Protein AF-A0A6I9HT24-F1 (afdb_monomer_lite)

Sequence (181 aa):
MLPGRELRLPEPGAASWRVLSITRHSMDLSYALQRVMEQRYPGQPLGLLAELQFAFICFLIGNVYDAFEHWKRLLNILCRSEEAMGKYQDLYINLISVLYHQLNEIPADFFVDIVSQDNFLTSTLQVLFSCTCSSAVDEALRNKAEKFKAHLTKKFRWDFEAEPDDCAPVVVELPEGVQVD

InterPro domains:
  IPR007946 A1 cistron-splicing factor, AAR2 [PTHR12689] (22-178)
  IPR033648 AAR2, C-terminal domain [PF05282] (21-161)
  IPR033648 AAR2, C-terminal domain [cd13778] (22-156)
  IPR038514 AAR2, C-terminal domain superfamily [G3DSA:1.25.40.550] (7-174)

Organism: Geospiza fortis (NCBI:txid48883)

Secondary structure (DSSP, 8-state):
-----------S-SSHHHHHHHHHHHH--HHHHHHHHHHHSTT-TTHHHHHHHHHHHHHHTT--HHHHHHHHHHHHHHHT-HHHHHH-HHHHHHHHHHHHHHHHHS-HHHHHHHHSSS-HHHHHHHHHHHHHTSTTS-HHHHHHHHHHHHHHHHHH---SSSPPGGG--------S-----

Foldseek 3Di:
DDDDDPDPDDDPPPPVVVVVVVVLCVQALQVVLVVCCVPPPNVHSCVLVVLLLVLLCCCQVVVDVVSVVVNLVSLQNVLSHLVVCLVCVVNLLVVLVSVLVSVVPHDPVRVCVCCVPPHSVLVSLLSNLVSCVDPSHDPVSNVSSVVSVVVCCVPVVRDSPDDDPPPDPPDDDDPPDDDDD

pLDDT: mean 77.41, std 18.45, range [31.78, 96.38]

Radius of gyration: 22.59 Å; chains: 1; bounding box: 76×68×40 Å

Structure (mmCIF, N/CA/C/O backbone):
data_AF-A0A6I9HT24-F1
#
_entry.id   AF-A0A6I9HT24-F1
#
loop_
_atom_site.group_PDB
_atom_site.id
_atom_site.type_symbol
_atom_site.label_atom_id
_atom_site.label_alt_id
_atom_site.label_comp_id
_atom_site.label_asym_id
_atom_site.label_entity_id
_atom_site.label_seq_id
_atom_site.pdbx_PDB_ins_code
_atom_site.Cartn_x
_atom_site.Cartn_y
_atom_site.Cartn_z
_atom_site.occupancy
_atom_site.B_iso_or_equiv
_atom_site.auth_seq_id
_atom_site.auth_comp_id
_atom_site.auth_asym_id
_atom_site.auth_atom_id
_atom_site.pdbx_PDB_model_num
ATOM 1 N N . MET A 1 1 ? -60.634 23.286 -18.123 1.00 48.44 1 MET A N 1
ATOM 2 C CA . MET A 1 1 ? -59.952 24.595 -18.121 1.00 48.44 1 MET A CA 1
ATOM 3 C C . MET A 1 1 ? -59.970 25.113 -16.688 1.00 48.44 1 MET A C 1
ATOM 5 O O . MET A 1 1 ? -61.012 25.548 -16.227 1.00 48.44 1 MET A O 1
ATOM 9 N N . LEU A 1 2 ? -58.864 24.935 -15.962 1.00 40.06 2 LEU A N 1
ATOM 10 C CA . LEU A 1 2 ? -58.563 25.569 -14.672 1.00 40.06 2 LEU A CA 1
ATOM 11 C C . LEU A 1 2 ? -57.048 25.864 -14.645 1.00 40.06 2 LEU A C 1
ATOM 13 O O . LEU A 1 2 ? -56.297 25.123 -15.285 1.00 40.06 2 LEU A O 1
ATOM 17 N N . PRO A 1 3 ? -56.623 26.960 -13.995 1.00 43.38 3 PRO A N 1
ATOM 18 C CA . PRO A 1 3 ? -55.357 27.635 -14.254 1.00 43.38 3 PRO A CA 1
ATOM 19 C C . PRO A 1 3 ? -54.183 27.049 -13.461 1.00 43.38 3 PRO A C 1
ATOM 21 O O . PRO A 1 3 ? -54.361 26.280 -12.515 1.00 43.38 3 PRO A O 1
ATOM 24 N N . GLY A 1 4 ? -52.978 27.413 -13.906 1.00 50.25 4 GLY A N 1
ATOM 25 C CA . GLY A 1 4 ? -51.690 26.892 -13.464 1.00 50.25 4 GLY A CA 1
ATOM 26 C C . GLY A 1 4 ? -51.480 26.899 -11.952 1.00 50.25 4 GLY A C 1
ATOM 27 O O . GLY A 1 4 ? -51.694 27.895 -11.266 1.00 50.25 4 GLY A O 1
ATOM 28 N N . ARG A 1 5 ? -51.001 25.761 -11.446 1.00 47.53 5 ARG A N 1
ATOM 29 C CA . ARG A 1 5 ? -50.306 25.675 -10.166 1.00 47.53 5 ARG A CA 1
ATOM 30 C C . ARG A 1 5 ? -48.814 25.768 -10.457 1.00 47.53 5 ARG A C 1
ATOM 32 O O . ARG A 1 5 ? -48.186 24.767 -10.785 1.00 47.53 5 ARG A O 1
ATOM 39 N N . GLU A 1 6 ? -48.275 26.978 -10.374 1.00 46.00 6 GLU A N 1
ATOM 40 C CA . GLU A 1 6 ? -46.835 27.202 -10.266 1.00 46.00 6 GLU A CA 1
ATOM 41 C C . GLU A 1 6 ? -46.299 26.412 -9.065 1.00 46.00 6 GLU A C 1
ATOM 43 O O . GLU A 1 6 ? -46.692 26.636 -7.916 1.00 46.00 6 GLU A O 1
ATOM 48 N N . LEU A 1 7 ? -45.419 25.446 -9.340 1.00 45.41 7 LEU A N 1
ATOM 49 C CA . LEU A 1 7 ? -44.574 24.839 -8.322 1.00 45.41 7 LEU A CA 1
ATOM 50 C C . LEU A 1 7 ? -43.640 25.941 -7.804 1.00 45.41 7 LEU A C 1
ATOM 52 O O . LEU A 1 7 ? -42.697 26.329 -8.492 1.00 45.41 7 LEU A O 1
ATOM 56 N N . ARG A 1 8 ? -43.882 26.441 -6.588 1.00 46.25 8 ARG A N 1
ATOM 57 C CA . ARG A 1 8 ? -42.852 27.178 -5.847 1.00 46.25 8 ARG A CA 1
ATOM 58 C C . ARG A 1 8 ? -41.691 26.226 -5.585 1.00 46.25 8 ARG A C 1
ATOM 60 O O . ARG A 1 8 ? -41.811 25.311 -4.772 1.00 46.25 8 ARG A O 1
ATOM 67 N N . LEU A 1 9 ? -40.588 26.437 -6.292 1.00 49.34 9 LEU A N 1
ATOM 68 C CA . LEU A 1 9 ? -39.304 25.834 -5.960 1.00 49.34 9 LEU A CA 1
ATOM 69 C C . LEU A 1 9 ? -38.799 26.456 -4.645 1.00 49.34 9 LEU A C 1
ATOM 71 O O . LEU A 1 9 ? -38.926 27.670 -4.475 1.00 49.34 9 LEU A O 1
ATOM 75 N N . PRO A 1 10 ? -38.260 25.663 -3.703 1.00 43.00 10 PRO A N 1
ATOM 76 C CA . PRO A 1 10 ? -37.622 26.210 -2.515 1.00 43.00 10 PRO A CA 1
ATOM 77 C C . PRO A 1 10 ? -36.296 26.899 -2.880 1.00 43.00 10 PRO A C 1
ATOM 79 O O . PRO A 1 10 ? -35.563 26.437 -3.754 1.00 43.00 10 PRO A O 1
ATOM 82 N N . GLU A 1 11 ? -36.046 28.015 -2.194 1.00 48.69 11 GLU A N 1
ATOM 83 C CA . GLU A 1 11 ? -34.921 28.955 -2.319 1.00 48.69 11 GLU A CA 1
ATOM 84 C C . GLU A 1 11 ? -33.523 28.302 -2.429 1.00 48.69 11 GLU A C 1
ATOM 86 O O . GLU A 1 11 ? -33.311 27.187 -1.935 1.00 48.69 11 GLU A O 1
ATOM 91 N N . PRO A 1 12 ? -32.540 29.001 -3.038 1.00 44.72 12 PRO A N 1
ATOM 92 C CA . PRO A 1 12 ? -31.220 28.480 -3.386 1.00 44.72 12 PRO A CA 1
ATOM 93 C C . PRO A 1 12 ? -30.328 28.347 -2.146 1.00 44.72 12 PRO A C 1
ATOM 95 O O . PRO A 1 12 ? -29.384 29.095 -1.919 1.00 44.72 12 PRO A O 1
ATOM 98 N N . GLY A 1 13 ? -30.622 27.334 -1.346 1.00 46.00 13 GLY A N 1
ATOM 99 C CA . GLY A 1 13 ? -29.843 26.909 -0.197 1.00 46.00 13 GLY A CA 1
ATOM 100 C C . GLY A 1 13 ? -29.709 25.394 -0.197 1.00 46.00 13 GLY A C 1
ATOM 101 O O . GLY A 1 13 ? -29.939 24.781 0.832 1.00 46.00 13 GLY A O 1
ATOM 102 N N . ALA A 1 14 ? -29.405 24.773 -1.346 1.00 46.78 14 ALA A N 1
ATOM 103 C CA . ALA A 1 14 ? -29.216 23.313 -1.455 1.00 46.78 14 ALA A CA 1
ATOM 104 C C . ALA A 1 14 ? -28.074 22.847 -2.410 1.00 46.78 14 ALA A C 1
ATOM 106 O O . ALA A 1 14 ? -27.912 21.647 -2.642 1.00 46.78 14 ALA A O 1
ATOM 107 N N . ALA A 1 15 ? -27.233 23.761 -2.929 1.00 46.25 15 ALA A N 1
ATOM 108 C CA . ALA A 1 15 ? -26.001 23.460 -3.691 1.00 46.25 15 ALA A CA 1
ATOM 109 C C . ALA A 1 15 ? -24.699 23.137 -2.878 1.00 46.25 15 ALA A C 1
ATOM 111 O O . ALA A 1 15 ? -24.096 22.097 -3.108 1.00 46.25 15 ALA A O 1
ATOM 112 N N . SER A 1 16 ? -24.279 23.943 -1.893 1.00 43.03 16 SER A N 1
ATOM 113 C CA . SER A 1 16 ? -23.146 23.757 -0.947 1.00 43.03 16 SER A CA 1
ATOM 114 C C . SER A 1 16 ? -22.921 22.338 -0.341 1.00 43.03 16 SER A C 1
ATOM 116 O O . SER A 1 16 ? -21.852 21.766 -0.525 1.00 43.03 16 SER A O 1
ATOM 118 N N . TRP A 1 17 ? -23.909 21.706 0.308 1.00 40.19 17 TRP A N 1
ATOM 119 C CA . TRP A 1 17 ? -23.938 20.314 0.812 1.00 40.19 17 TRP A CA 1
ATOM 120 C C . TRP A 1 17 ? -23.534 19.277 -0.235 1.00 40.19 17 TRP A C 1
ATOM 122 O O . TRP A 1 17 ? -22.884 18.281 0.087 1.00 40.19 17 TRP A O 1
ATOM 132 N N . ARG A 1 18 ? -23.980 19.470 -1.484 1.00 40.38 18 ARG A N 1
ATOM 133 C CA . ARG A 1 18 ? -23.762 18.503 -2.560 1.00 40.38 18 ARG A CA 1
ATOM 134 C C . ARG A 1 18 ? -22.299 18.530 -2.988 1.00 40.38 18 ARG A C 1
ATOM 136 O O . ARG A 1 18 ? -21.718 17.478 -3.201 1.00 40.38 18 ARG A O 1
ATOM 143 N N . VAL A 1 19 ? -21.682 19.712 -3.001 1.00 42.12 19 VAL A N 1
ATOM 144 C CA . VAL A 1 19 ? -20.254 19.858 -3.306 1.00 42.12 19 VAL A CA 1
ATOM 145 C C . VAL A 1 19 ? -19.397 19.324 -2.160 1.00 42.12 19 VAL A C 1
ATOM 147 O O . VAL A 1 19 ? -18.518 18.518 -2.414 1.00 42.12 19 VAL A O 1
ATOM 150 N N . LEU A 1 20 ? -19.704 19.643 -0.897 1.00 44.09 20 LEU A N 1
ATOM 151 C CA . LEU A 1 20 ? -18.958 19.117 0.258 1.00 44.09 20 LEU A CA 1
ATOM 152 C C . LEU A 1 20 ? -19.023 17.589 0.367 1.00 44.09 20 LEU A C 1
ATOM 154 O O . LEU A 1 20 ? -18.023 16.961 0.695 1.00 44.09 20 LEU A O 1
ATOM 158 N N . SER A 1 21 ? -20.167 16.976 0.055 1.00 31.78 21 SER A N 1
ATOM 159 C CA . SER A 1 21 ? -20.284 15.513 0.010 1.00 31.78 21 SER A CA 1
ATOM 160 C C . SER A 1 21 ? -19.577 14.908 -1.205 1.00 31.78 21 SER A C 1
ATOM 162 O O . SER A 1 21 ? -18.946 13.869 -1.050 1.00 31.78 21 SER A O 1
ATOM 164 N N . ILE A 1 22 ? -19.584 15.554 -2.373 1.00 45.25 22 ILE A N 1
ATOM 165 C CA . ILE A 1 22 ? -18.787 15.108 -3.527 1.00 45.25 22 ILE A CA 1
ATOM 166 C C . ILE A 1 22 ? -17.284 15.225 -3.221 1.00 45.25 22 ILE A C 1
ATOM 168 O O . ILE A 1 22 ? -16.552 14.280 -3.484 1.00 45.25 22 ILE A O 1
ATOM 172 N N . THR A 1 23 ? -16.827 16.298 -2.570 1.00 47.31 23 THR A N 1
ATOM 173 C CA . THR A 1 23 ? -15.420 16.469 -2.171 1.00 47.31 23 THR A CA 1
ATOM 174 C C . THR A 1 23 ? -15.018 15.478 -1.075 1.00 47.31 23 THR A C 1
ATOM 176 O O . THR A 1 23 ? -13.956 14.874 -1.175 1.00 47.31 23 THR A O 1
ATOM 179 N N . ARG A 1 24 ? -15.871 15.219 -0.069 1.00 39.38 24 ARG A N 1
ATOM 180 C CA . ARG A 1 24 ? -15.562 14.257 1.009 1.00 39.38 24 ARG A CA 1
ATOM 181 C C . ARG A 1 24 ? -15.515 12.809 0.511 1.00 39.38 24 ARG A C 1
ATOM 183 O O . ARG A 1 24 ? -14.570 12.104 0.835 1.00 39.38 24 ARG A O 1
ATOM 190 N N . HIS A 1 25 ? -16.470 12.390 -0.326 1.00 37.16 25 HIS A N 1
ATOM 191 C CA . HIS A 1 25 ? -16.481 11.044 -0.927 1.00 37.16 25 HIS A CA 1
ATOM 192 C C . HIS A 1 25 ? -15.492 10.893 -2.098 1.00 37.16 25 HIS A C 1
ATOM 194 O O . HIS A 1 25 ? -15.221 9.777 -2.530 1.00 37.16 25 HIS A O 1
ATOM 200 N N . SER A 1 26 ? -14.951 11.998 -2.625 1.00 46.50 26 SER A N 1
ATOM 201 C CA . SER A 1 26 ? -13.842 11.972 -3.587 1.00 46.50 26 SER A CA 1
ATOM 202 C C . SER A 1 26 ? -12.470 11.888 -2.903 1.00 46.50 26 SER A C 1
ATOM 204 O O . SER A 1 26 ? -11.478 11.612 -3.581 1.00 46.50 26 SER A O 1
ATOM 206 N N . MET A 1 27 ? -12.395 12.121 -1.587 1.00 59.31 27 MET A N 1
ATOM 207 C CA . MET A 1 27 ? -11.168 12.007 -0.789 1.00 59.31 27 MET A CA 1
ATOM 208 C C . MET A 1 27 ? -11.136 10.726 0.053 1.00 59.31 27 MET A C 1
ATOM 210 O O . MET A 1 27 ? -10.074 10.112 0.126 1.00 59.31 27 MET A O 1
ATOM 214 N N . ASP A 1 28 ? -12.282 10.300 0.602 1.00 73.38 28 ASP A N 1
ATOM 215 C CA . ASP A 1 28 ? -12.429 9.077 1.397 1.00 73.38 28 ASP A CA 1
ATOM 216 C C . ASP A 1 28 ? -13.281 8.014 0.675 1.00 73.38 28 ASP A C 1
ATOM 218 O O . ASP A 1 28 ? -14.461 8.214 0.368 1.00 73.38 28 ASP A O 1
ATOM 222 N N . LEU A 1 29 ? -12.671 6.856 0.420 1.00 82.69 29 LEU A N 1
ATOM 223 C CA . LEU A 1 29 ? -13.257 5.699 -0.255 1.00 82.69 29 LEU A CA 1
ATOM 224 C C . LEU A 1 29 ? -13.822 4.655 0.720 1.00 82.69 29 LEU A C 1
ATOM 226 O O . LEU A 1 29 ? -14.261 3.593 0.272 1.00 82.69 29 LEU A O 1
ATOM 230 N N . SER A 1 30 ? -13.904 4.959 2.020 1.00 83.12 30 SER A N 1
ATOM 231 C CA . SER A 1 30 ? -14.394 4.034 3.055 1.00 83.12 30 SER A CA 1
ATOM 232 C C . SER A 1 30 ? -15.776 3.453 2.748 1.00 83.12 30 SER A C 1
ATOM 234 O O . SER A 1 30 ? -16.002 2.258 2.944 1.00 83.12 30 SER A O 1
ATOM 236 N N . TYR A 1 31 ? -16.693 4.252 2.186 1.00 82.44 31 TYR A N 1
ATOM 237 C CA . TYR A 1 31 ? -18.007 3.762 1.748 1.00 82.44 31 TYR A CA 1
ATOM 238 C C . TYR A 1 31 ? -17.903 2.760 0.588 1.00 82.44 31 TYR A C 1
ATOM 240 O O . TYR A 1 31 ? -18.585 1.733 0.578 1.00 82.44 31 TYR A O 1
ATOM 248 N N . ALA A 1 32 ? -17.037 3.035 -0.391 1.00 84.25 32 ALA A N 1
ATOM 249 C CA . ALA A 1 32 ? -16.809 2.135 -1.516 1.00 84.25 32 ALA A CA 1
ATOM 250 C C . ALA A 1 32 ? -16.159 0.826 -1.048 1.00 84.25 32 ALA A C 1
ATOM 252 O O . ALA A 1 32 ? -16.623 -0.251 -1.424 1.00 84.25 32 ALA A O 1
ATOM 253 N N . LEU A 1 33 ? -15.155 0.914 -0.170 1.00 85.94 33 LEU A N 1
ATOM 254 C CA . LEU A 1 33 ? -14.514 -0.237 0.459 1.00 85.94 33 LEU A CA 1
ATOM 255 C C . LEU A 1 33 ? -15.538 -1.096 1.206 1.00 85.94 33 LEU A C 1
ATOM 257 O O . LEU A 1 33 ? -15.612 -2.301 0.975 1.00 85.94 33 LEU A O 1
ATOM 261 N N . GLN A 1 34 ? -16.380 -0.479 2.038 1.00 86.00 34 GLN A N 1
ATOM 262 C CA . GLN A 1 34 ? -17.408 -1.200 2.781 1.00 86.00 34 GLN A CA 1
ATOM 263 C C . GLN A 1 34 ? -18.382 -1.925 1.844 1.00 86.00 34 GLN A C 1
ATOM 265 O O . GLN A 1 34 ? -18.668 -3.101 2.063 1.00 86.00 34 GLN A O 1
ATOM 270 N N . ARG A 1 35 ? -18.832 -1.281 0.761 1.00 85.19 35 ARG A N 1
ATOM 271 C CA . ARG A 1 35 ? -19.692 -1.938 -0.234 1.00 85.19 35 ARG A CA 1
ATOM 272 C C . ARG A 1 35 ? -19.008 -3.115 -0.920 1.00 85.19 35 ARG A C 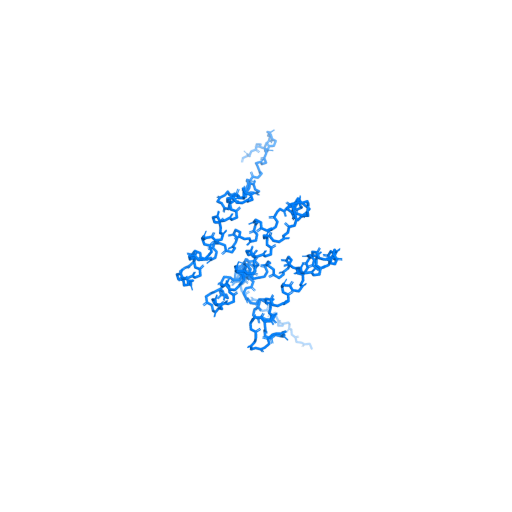1
ATOM 274 O O . ARG A 1 35 ? -19.653 -4.140 -1.125 1.00 85.19 35 ARG A O 1
ATOM 281 N N . VAL A 1 36 ? -17.729 -2.989 -1.273 1.00 85.38 36 VAL A N 1
ATOM 282 C CA . VAL A 1 36 ? -16.958 -4.097 -1.863 1.00 85.38 36 VAL A CA 1
ATOM 283 C C . VAL A 1 36 ? -16.875 -5.258 -0.877 1.00 85.38 36 VAL A C 1
ATOM 285 O O . VAL A 1 36 ? -17.162 -6.394 -1.249 1.00 85.38 36 VAL A O 1
ATOM 288 N N . MET A 1 37 ? -16.559 -4.977 0.387 1.00 86.44 37 MET A N 1
ATOM 289 C CA . MET A 1 37 ? -16.482 -5.995 1.434 1.00 86.44 37 MET A CA 1
ATOM 290 C C . MET A 1 37 ? -17.831 -6.685 1.656 1.00 86.44 37 MET A C 1
ATOM 292 O O . MET A 1 37 ? -17.888 -7.908 1.699 1.00 86.44 37 MET A O 1
ATOM 296 N N . GLU A 1 38 ? -18.930 -5.936 1.727 1.00 86.44 38 GLU A N 1
ATOM 297 C CA . GLU A 1 38 ? -20.272 -6.498 1.922 1.00 86.44 38 GLU A CA 1
ATOM 298 C C . GLU A 1 38 ? -20.738 -7.347 0.730 1.00 86.44 38 GLU A C 1
ATOM 300 O O . GLU A 1 38 ? -21.376 -8.381 0.921 1.00 86.44 38 GLU A O 1
ATOM 305 N N . GLN A 1 39 ? -20.413 -6.937 -0.498 1.00 86.88 39 GLN A N 1
ATOM 306 C CA . GLN A 1 39 ? -20.867 -7.621 -1.712 1.00 86.88 39 GLN A CA 1
ATOM 307 C C . GLN A 1 39 ? -20.006 -8.826 -2.097 1.00 86.88 39 GLN A C 1
ATOM 309 O O . GLN A 1 39 ? -20.527 -9.802 -2.634 1.00 86.88 39 GLN A O 1
ATOM 314 N N . ARG A 1 40 ? -18.688 -8.741 -1.894 1.00 84.69 40 ARG A N 1
ATOM 315 C CA . ARG A 1 40 ? -17.718 -9.734 -2.388 1.00 84.69 40 ARG A CA 1
ATOM 316 C C . ARG A 1 40 ? -17.109 -10.582 -1.277 1.00 84.69 40 ARG A C 1
ATOM 318 O O . ARG A 1 40 ? -16.743 -11.722 -1.539 1.00 84.69 40 ARG A O 1
ATOM 325 N N . TYR A 1 41 ? -17.036 -10.053 -0.056 1.00 85.75 41 TYR A N 1
ATOM 326 C CA . TYR A 1 41 ? -16.329 -10.665 1.072 1.00 85.75 41 TYR A CA 1
ATOM 327 C C . TYR A 1 41 ? -17.153 -10.660 2.372 1.00 85.75 41 TYR A C 1
ATOM 329 O O . TYR A 1 41 ? -16.657 -10.221 3.418 1.00 85.75 41 TYR A O 1
ATOM 337 N N . PRO A 1 42 ? -18.418 -11.124 2.350 1.00 82.12 42 PRO A N 1
ATOM 338 C CA . PRO A 1 42 ? -19.303 -11.021 3.504 1.00 82.12 42 PRO A CA 1
ATOM 339 C C . PRO A 1 42 ? -18.707 -11.745 4.720 1.00 82.12 42 PRO A C 1
ATOM 341 O O . PRO A 1 42 ? -18.453 -12.948 4.690 1.00 82.12 42 PRO A O 1
ATOM 344 N N . GLY A 1 43 ? -18.458 -10.990 5.794 1.00 79.88 43 GLY A N 1
ATOM 345 C CA . GLY A 1 43 ? -17.876 -11.504 7.039 1.00 79.88 43 GLY A CA 1
ATOM 346 C C . GLY A 1 43 ? -16.392 -11.890 6.964 1.00 79.88 43 GLY A C 1
ATOM 347 O O . GLY A 1 43 ? -15.865 -12.418 7.940 1.00 79.88 43 GLY A O 1
ATOM 348 N N . GLN A 1 44 ? -15.705 -11.635 5.844 1.00 87.50 44 GLN A N 1
ATOM 349 C CA . GLN A 1 44 ? -14.309 -12.036 5.625 1.00 87.50 44 GLN A CA 1
ATOM 350 C C . GLN A 1 44 ? -13.463 -10.863 5.106 1.00 87.50 44 GLN A C 1
ATOM 352 O O . GLN A 1 44 ? -13.036 -10.873 3.954 1.00 87.50 44 GLN A O 1
ATOM 357 N N . PRO A 1 45 ? -13.158 -9.852 5.942 1.00 82.69 45 PRO A N 1
ATOM 358 C CA . PRO A 1 45 ? -12.399 -8.669 5.520 1.00 82.69 45 PRO A CA 1
ATOM 359 C C . PRO A 1 45 ? -11.035 -9.012 4.893 1.00 82.69 45 PRO A C 1
ATOM 361 O O . PRO A 1 45 ? -10.595 -8.346 3.962 1.00 82.69 45 PRO A O 1
ATOM 364 N N . LEU A 1 46 ? -10.394 -10.096 5.347 1.00 89.38 46 LEU A N 1
ATOM 365 C CA . LEU A 1 46 ? -9.118 -10.582 4.810 1.00 89.38 46 LEU A CA 1
ATOM 366 C C . LEU A 1 46 ? -9.219 -11.144 3.380 1.00 89.38 46 LEU A C 1
ATOM 368 O O . LEU A 1 46 ? -8.197 -11.253 2.706 1.00 89.38 46 LEU A O 1
ATOM 372 N N . GLY A 1 47 ? -10.420 -11.461 2.884 1.00 90.69 47 GLY A N 1
ATOM 373 C CA . GLY A 1 47 ? -10.622 -11.899 1.498 1.00 90.69 47 GLY A CA 1
ATOM 374 C C . GLY A 1 47 ? -10.187 -10.842 0.479 1.00 90.69 47 GLY A C 1
ATOM 375 O O . GLY A 1 47 ? -9.652 -11.183 -0.574 1.00 90.69 47 GLY A O 1
ATOM 376 N N . LEU A 1 48 ? -10.297 -9.563 0.843 1.00 91.88 48 LEU A N 1
ATOM 377 C CA . LEU A 1 48 ? -9.791 -8.456 0.037 1.00 91.88 48 LEU A CA 1
ATOM 378 C C . LEU A 1 48 ? -8.253 -8.448 -0.043 1.00 91.88 48 LEU A C 1
ATOM 380 O O . LEU A 1 48 ? -7.690 -8.162 -1.097 1.00 91.88 48 LEU A O 1
ATOM 384 N N . LEU A 1 49 ? -7.557 -8.810 1.044 1.00 94.25 49 LEU A N 1
ATOM 385 C CA . LEU A 1 49 ? -6.096 -8.966 1.016 1.00 94.25 49 LEU A CA 1
ATOM 386 C C . LEU A 1 49 ? -5.669 -10.157 0.163 1.00 94.25 49 LEU A C 1
ATOM 388 O O . LEU A 1 49 ? -4.655 -10.071 -0.524 1.00 94.25 49 LEU A O 1
ATOM 392 N N . ALA A 1 50 ? -6.436 -11.248 0.185 1.00 94.81 50 ALA A N 1
ATOM 393 C CA . ALA A 1 50 ? -6.171 -12.389 -0.681 1.00 94.81 50 ALA A CA 1
ATOM 394 C C . ALA A 1 50 ? -6.301 -12.001 -2.164 1.00 94.81 50 ALA A C 1
ATOM 396 O O . ALA A 1 50 ? -5.440 -12.358 -2.965 1.00 94.81 50 ALA A O 1
ATOM 397 N N . GLU A 1 51 ? -7.319 -11.211 -2.524 1.00 95.50 51 GLU A N 1
ATOM 398 C CA . GLU A 1 51 ? -7.471 -10.680 -3.884 1.00 95.50 51 GLU A CA 1
ATOM 399 C C . GLU A 1 51 ? -6.305 -9.759 -4.273 1.00 95.50 51 GLU A C 1
ATOM 401 O O . GLU A 1 51 ? -5.736 -9.908 -5.355 1.00 95.50 51 GLU A O 1
ATOM 406 N N . LEU A 1 52 ? -5.890 -8.866 -3.369 1.00 96.31 52 LEU A N 1
ATOM 407 C CA . LEU A 1 52 ? -4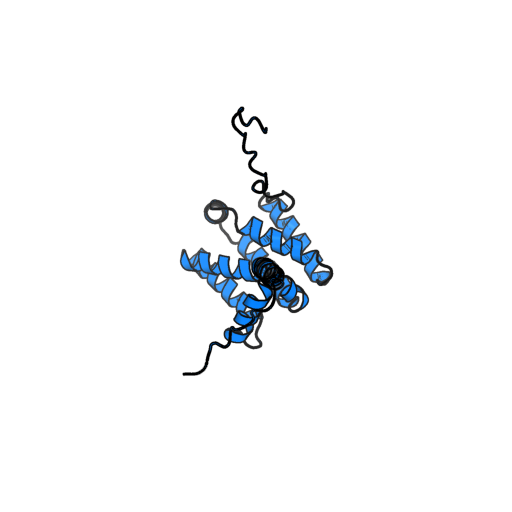.735 -7.989 -3.566 1.00 96.31 52 LEU A CA 1
ATOM 408 C C . LEU A 1 52 ? -3.447 -8.784 -3.825 1.00 96.31 52 LEU A C 1
ATOM 410 O O . LEU A 1 52 ? -2.684 -8.463 -4.738 1.00 96.31 52 LEU A O 1
ATOM 414 N N . GLN A 1 53 ? -3.193 -9.823 -3.027 1.00 96.38 53 GLN A N 1
ATOM 415 C CA . GLN A 1 53 ? -2.033 -10.696 -3.198 1.00 96.38 53 GLN A CA 1
ATOM 416 C C . GLN A 1 53 ? -2.095 -11.485 -4.502 1.00 96.38 53 GLN A C 1
ATOM 418 O O . GLN A 1 53 ? -1.086 -11.595 -5.196 1.00 96.38 53 GLN A O 1
ATOM 423 N N . PHE A 1 54 ? -3.269 -12.003 -4.855 1.00 96.00 54 PHE A N 1
ATOM 424 C CA . PHE A 1 54 ? -3.462 -12.736 -6.098 1.00 96.00 54 PHE A CA 1
ATOM 425 C C . PHE A 1 54 ? -3.203 -11.848 -7.320 1.00 96.00 54 PHE A C 1
ATOM 427 O O . PHE A 1 54 ? -2.441 -12.237 -8.204 1.00 96.00 54 PHE A O 1
ATOM 434 N N . ALA A 1 55 ? -3.745 -10.625 -7.328 1.00 95.94 55 ALA A N 1
ATOM 435 C CA . ALA A 1 55 ? -3.497 -9.641 -8.380 1.00 95.94 55 ALA A CA 1
ATOM 436 C C . ALA A 1 55 ? -1.997 -9.345 -8.538 1.00 95.94 55 ALA A C 1
ATOM 438 O O . ALA A 1 55 ? -1.480 -9.361 -9.654 1.00 95.94 55 ALA A O 1
ATOM 439 N N . PHE A 1 56 ? -1.283 -9.166 -7.423 1.00 94.56 56 PHE A N 1
ATOM 440 C CA . PHE A 1 56 ? 0.164 -8.956 -7.429 1.00 94.56 56 PHE A CA 1
ATOM 441 C C . PHE A 1 56 ? 0.935 -10.141 -8.029 1.00 94.56 56 PHE A C 1
ATOM 443 O O . PHE A 1 56 ? 1.837 -9.937 -8.835 1.00 94.56 56 PHE A O 1
ATOM 450 N N . ILE A 1 57 ? 0.574 -11.381 -7.687 1.00 94.50 57 ILE A N 1
ATOM 451 C CA . ILE A 1 57 ? 1.233 -12.577 -8.238 1.00 94.50 57 ILE A CA 1
ATOM 452 C C . ILE A 1 57 ? 0.959 -12.704 -9.744 1.00 94.50 57 ILE A C 1
ATOM 454 O O . ILE A 1 57 ? 1.881 -12.964 -10.519 1.00 94.50 57 ILE A O 1
ATOM 458 N N . CYS A 1 58 ? -0.288 -12.495 -10.177 1.00 94.50 58 CYS A N 1
ATOM 459 C CA . CYS A 1 58 ? -0.655 -12.499 -11.596 1.00 94.50 58 CYS A CA 1
ATOM 460 C C . CYS A 1 58 ? 0.086 -11.417 -12.388 1.00 94.50 58 CYS A C 1
ATOM 462 O O . CYS A 1 58 ? 0.469 -11.643 -13.534 1.00 94.50 58 CYS A O 1
ATOM 464 N N . PHE A 1 59 ? 0.313 -10.263 -11.769 1.00 91.75 59 PHE A N 1
ATOM 465 C CA . PHE A 1 59 ? 1.126 -9.202 -12.334 1.00 91.75 59 PHE A CA 1
ATOM 466 C C . PHE A 1 59 ? 2.604 -9.605 -12.426 1.00 91.75 59 PHE A C 1
ATOM 468 O O . PHE A 1 59 ? 3.159 -9.603 -13.519 1.00 91.75 59 PHE A O 1
ATOM 475 N N . LEU A 1 60 ? 3.227 -9.999 -11.312 1.00 90.44 60 LEU A N 1
ATOM 476 C CA . LEU A 1 60 ? 4.672 -10.221 -11.235 1.00 90.44 60 LEU A CA 1
ATOM 477 C C . LEU A 1 60 ? 5.134 -11.464 -12.008 1.00 90.44 60 LEU A C 1
ATOM 479 O O . LEU A 1 60 ? 6.148 -11.431 -12.696 1.00 90.44 60 LEU A O 1
ATOM 483 N N . ILE A 1 61 ? 4.397 -12.571 -11.892 1.00 90.56 61 ILE A N 1
ATOM 484 C CA . ILE A 1 61 ? 4.758 -13.846 -12.533 1.00 90.56 61 ILE A CA 1
ATOM 485 C C . ILE A 1 61 ? 4.103 -13.954 -13.909 1.00 90.56 61 ILE A C 1
ATOM 487 O O . ILE A 1 61 ? 4.728 -14.379 -14.880 1.00 90.56 61 ILE A O 1
ATOM 491 N N . GLY A 1 62 ? 2.826 -13.580 -13.993 1.00 89.38 62 GLY A N 1
ATOM 492 C CA . GLY A 1 62 ? 2.047 -13.690 -15.223 1.00 89.38 62 GLY A CA 1
ATOM 493 C C . GLY A 1 62 ? 2.289 -12.555 -16.215 1.00 89.38 62 GLY A C 1
ATOM 494 O O . GLY A 1 62 ? 1.841 -12.671 -17.352 1.00 89.38 62 GLY A O 1
ATOM 495 N N . ASN A 1 63 ? 2.971 -11.474 -15.810 1.00 87.62 63 ASN A N 1
ATOM 496 C CA . ASN A 1 63 ? 3.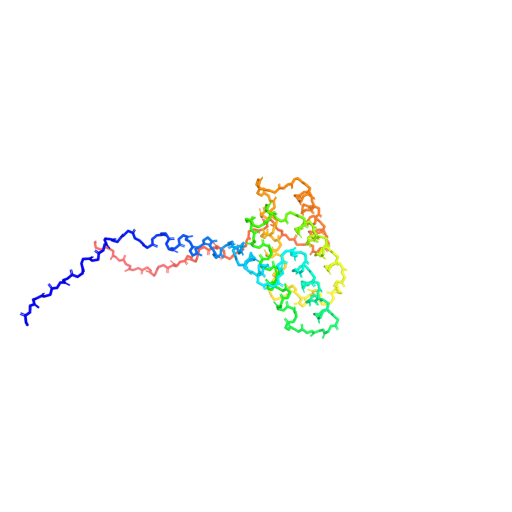158 -10.258 -16.610 1.00 87.62 63 ASN A CA 1
ATOM 497 C C . ASN A 1 63 ? 1.827 -9.705 -17.162 1.00 87.62 63 ASN A C 1
ATOM 499 O O . ASN A 1 63 ? 1.768 -9.127 -18.247 1.00 87.62 63 ASN A O 1
ATOM 503 N N . VAL A 1 64 ? 0.731 -9.911 -16.420 1.00 91.38 64 VAL A N 1
ATOM 504 C CA . VAL A 1 64 ? -0.612 -9.494 -16.834 1.00 91.38 64 VAL A CA 1
ATOM 505 C C . VAL A 1 64 ? -0.830 -8.040 -16.430 1.00 91.38 64 VAL A C 1
ATOM 507 O O . VAL A 1 64 ? -0.996 -7.733 -15.250 1.00 91.38 64 VAL A O 1
ATOM 510 N N . TYR A 1 65 ? -0.885 -7.141 -17.413 1.00 89.31 65 TYR A N 1
ATOM 511 C CA . TYR A 1 65 ? -1.113 -5.713 -17.168 1.00 89.31 65 TYR A CA 1
ATOM 512 C C . TYR A 1 65 ? -2.468 -5.429 -16.498 1.00 89.31 65 TYR A C 1
ATOM 514 O O . TYR A 1 65 ? -2.551 -4.626 -15.574 1.00 89.31 65 TYR A O 1
ATOM 522 N N . ASP A 1 66 ? -3.529 -6.155 -16.858 1.00 92.69 66 ASP A N 1
ATOM 523 C CA . ASP A 1 66 ? -4.827 -6.002 -16.185 1.00 92.69 66 ASP A CA 1
ATOM 524 C C . ASP A 1 66 ? -4.754 -6.336 -14.685 1.00 92.69 66 ASP A C 1
ATOM 526 O O . ASP A 1 66 ? -5.475 -5.747 -13.875 1.00 92.69 66 ASP A O 1
ATOM 530 N N . ALA A 1 67 ? -3.859 -7.252 -14.294 1.00 93.88 67 ALA A N 1
ATOM 531 C CA . ALA A 1 67 ? -3.628 -7.593 -12.895 1.00 93.88 67 ALA A CA 1
ATOM 532 C C . ALA A 1 67 ? -2.864 -6.483 -12.157 1.00 93.88 67 ALA A C 1
ATOM 534 O O . ALA A 1 67 ? -3.154 -6.228 -10.988 1.00 93.88 67 ALA A O 1
ATOM 535 N N . PHE A 1 68 ? -1.963 -5.773 -12.843 1.00 90.88 68 PHE A N 1
ATOM 536 C CA . PHE A 1 68 ? -1.324 -4.563 -12.321 1.00 90.88 68 PHE A CA 1
ATOM 537 C C . PHE A 1 68 ? -2.347 -3.462 -12.043 1.00 90.88 68 PHE A C 1
ATOM 539 O O . PHE A 1 68 ? -2.406 -2.926 -10.936 1.00 90.88 68 PHE A O 1
ATOM 546 N N . GLU A 1 69 ? -3.210 -3.171 -13.017 1.00 91.44 69 GLU A N 1
ATOM 547 C CA . GLU A 1 69 ? -4.276 -2.179 -12.866 1.00 91.44 69 GLU A CA 1
ATOM 548 C C . GLU A 1 69 ? -5.263 -2.574 -11.761 1.00 91.44 69 GLU A C 1
ATOM 550 O O . GLU A 1 69 ? -5.744 -1.729 -11.003 1.00 91.44 69 GLU A O 1
ATOM 555 N N . HIS A 1 70 ? -5.536 -3.872 -11.606 1.00 94.31 70 HIS A N 1
ATOM 556 C CA . HIS A 1 70 ? -6.351 -4.366 -10.500 1.00 94.31 70 HIS A CA 1
ATOM 557 C C . HIS A 1 70 ? -5.676 -4.177 -9.140 1.00 94.31 70 HIS A C 1
ATOM 559 O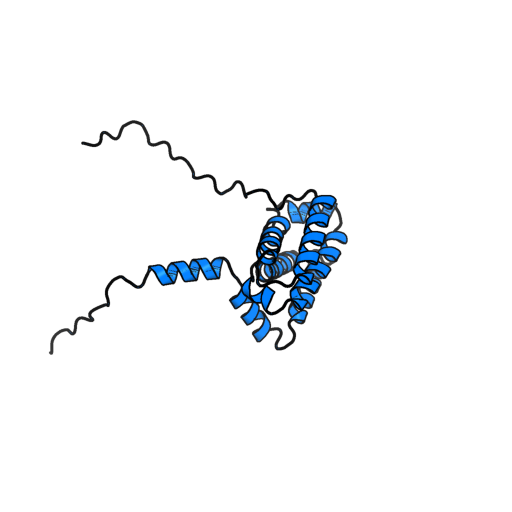 O . HIS A 1 70 ? -6.298 -3.647 -8.218 1.00 94.31 70 HIS A O 1
ATOM 565 N N . TRP A 1 71 ? -4.394 -4.527 -9.027 1.00 94.38 71 TRP A N 1
ATOM 566 C CA . TRP A 1 71 ? -3.596 -4.303 -7.821 1.00 94.38 71 TRP A CA 1
ATOM 567 C C . TRP A 1 71 ? -3.570 -2.815 -7.434 1.00 94.38 71 TRP A C 1
ATOM 569 O O . TRP A 1 71 ? -3.866 -2.479 -6.285 1.00 94.38 71 TRP A O 1
ATOM 579 N N . LYS A 1 72 ? -3.356 -1.913 -8.403 1.00 91.94 72 LYS A N 1
ATOM 580 C CA . LYS A 1 72 ? -3.439 -0.452 -8.223 1.00 91.94 72 LYS A CA 1
ATOM 581 C C . LYS A 1 72 ? -4.789 -0.001 -7.674 1.00 91.94 72 LYS A C 1
ATOM 583 O O . LYS A 1 72 ? -4.838 0.750 -6.700 1.00 91.94 72 LYS A O 1
ATOM 588 N N . ARG A 1 73 ? -5.893 -0.460 -8.273 1.00 91.88 73 ARG A N 1
ATOM 589 C CA . ARG A 1 73 ? -7.252 -0.098 -7.834 1.00 91.88 73 ARG A CA 1
ATOM 590 C C . ARG A 1 73 ? -7.530 -0.545 -6.401 1.00 91.88 73 ARG A C 1
ATOM 592 O O . ARG A 1 73 ? -8.087 0.235 -5.629 1.00 91.88 73 ARG A O 1
ATOM 599 N N . LEU A 1 74 ? -7.124 -1.764 -6.044 1.00 93.88 74 LEU A N 1
ATOM 600 C CA . LEU A 1 74 ? -7.287 -2.294 -4.690 1.00 93.88 74 LEU A CA 1
ATOM 601 C C . LEU A 1 74 ? -6.481 -1.485 -3.667 1.00 93.88 74 LEU A C 1
ATOM 603 O O . LEU A 1 74 ? -7.034 -1.099 -2.636 1.00 93.88 74 LEU A O 1
ATOM 607 N N . LEU A 1 75 ? -5.216 -1.166 -3.967 1.00 93.12 75 LEU A N 1
ATOM 608 C CA . LEU A 1 75 ? -4.390 -0.313 -3.105 1.00 93.12 75 LEU A CA 1
ATOM 609 C C . LEU A 1 75 ? -4.989 1.080 -2.931 1.00 93.12 75 LEU A C 1
ATOM 611 O O . LEU A 1 75 ? -5.098 1.555 -1.806 1.00 93.12 75 LEU A O 1
ATOM 615 N N . ASN A 1 76 ? -5.439 1.705 -4.017 1.00 90.62 76 ASN A N 1
ATOM 616 C CA . ASN A 1 76 ? -6.048 3.030 -3.964 1.00 90.62 76 ASN A CA 1
ATOM 617 C C . ASN A 1 76 ? -7.290 3.058 -3.054 1.00 90.62 76 ASN A C 1
ATOM 619 O O . ASN A 1 76 ? -7.431 3.967 -2.240 1.00 90.62 76 ASN A O 1
ATOM 623 N N . ILE A 1 77 ? -8.166 2.048 -3.140 1.00 91.19 77 ILE A N 1
ATOM 624 C CA . ILE A 1 77 ? -9.347 1.950 -2.266 1.00 91.19 77 ILE A CA 1
ATOM 625 C C . ILE A 1 77 ? -8.927 1.742 -0.809 1.00 91.19 77 ILE A C 1
ATOM 627 O O . ILE A 1 77 ? -9.422 2.443 0.070 1.00 91.19 77 ILE A O 1
ATOM 631 N N . LEU A 1 78 ? -8.009 0.811 -0.542 1.00 91.69 78 LEU A N 1
ATOM 632 C CA . LEU A 1 78 ? -7.556 0.503 0.816 1.00 91.69 78 LEU A CA 1
ATOM 633 C C . LEU A 1 78 ? -6.880 1.707 1.486 1.00 91.69 78 LEU A C 1
ATOM 635 O O . LEU A 1 78 ? -7.213 2.045 2.620 1.00 91.69 78 LEU A O 1
ATOM 639 N N . CYS A 1 79 ? -5.963 2.374 0.788 1.00 90.12 79 CYS A N 1
ATOM 640 C CA . CYS A 1 79 ? -5.164 3.466 1.342 1.00 90.12 79 CYS A CA 1
ATOM 641 C C . CYS A 1 79 ? -5.944 4.775 1.504 1.00 90.12 79 CYS A C 1
ATOM 643 O O . CYS A 1 79 ? -5.612 5.547 2.395 1.00 90.12 79 CYS A O 1
ATOM 645 N N . ARG A 1 80 ? -6.995 5.009 0.706 1.00 87.50 80 ARG A N 1
ATOM 646 C CA . ARG A 1 80 ? -7.861 6.200 0.810 1.00 87.50 80 ARG A CA 1
ATOM 647 C C . ARG A 1 80 ? -9.123 5.960 1.638 1.00 87.50 80 ARG A C 1
ATOM 649 O O . ARG A 1 80 ? -10.087 6.690 1.470 1.00 87.50 80 ARG A O 1
ATOM 656 N N . SER A 1 81 ? -9.154 4.928 2.480 1.00 86.62 81 SER A N 1
ATOM 657 C CA . SER A 1 81 ? -10.304 4.614 3.339 1.00 86.62 81 SER A CA 1
ATOM 658 C C . SER A 1 81 ? -9.995 4.897 4.815 1.00 86.62 81 SER A C 1
ATOM 660 O O . SER A 1 81 ? -9.738 3.973 5.589 1.00 86.62 81 SER A O 1
ATOM 662 N N . GLU A 1 82 ? -9.982 6.175 5.208 1.00 84.62 82 GLU A N 1
ATOM 663 C CA . GLU A 1 82 ? -9.599 6.596 6.568 1.00 84.62 82 GLU A CA 1
ATOM 664 C C . GLU A 1 82 ? -10.592 6.095 7.628 1.00 84.62 82 GLU A C 1
ATOM 666 O O . GLU A 1 82 ? -10.183 5.468 8.609 1.00 84.62 82 GLU A O 1
ATOM 671 N N . GLU A 1 83 ? -11.899 6.293 7.417 1.00 83.38 83 GLU A N 1
ATOM 672 C CA . GLU A 1 83 ? -12.936 5.836 8.356 1.00 83.38 83 GLU A CA 1
ATOM 673 C C . GLU A 1 83 ? -12.897 4.302 8.543 1.00 83.38 83 GLU A C 1
ATOM 675 O O . GLU A 1 83 ? -13.117 3.785 9.644 1.00 83.38 83 GLU A O 1
ATOM 680 N N . ALA A 1 84 ? -12.554 3.549 7.492 1.00 84.75 84 ALA A N 1
ATOM 681 C CA . ALA A 1 84 ? -12.410 2.094 7.564 1.00 84.75 84 ALA A CA 1
ATOM 682 C C . ALA A 1 84 ? -11.168 1.642 8.352 1.00 84.75 84 ALA A C 1
ATOM 684 O O . ALA A 1 84 ? -11.185 0.554 8.938 1.00 84.75 84 ALA A O 1
ATOM 685 N N . MET A 1 85 ? -10.116 2.463 8.406 1.00 85.50 85 MET A N 1
ATOM 686 C CA . MET A 1 85 ? -8.866 2.150 9.103 1.00 85.50 85 MET A CA 1
ATOM 687 C C . MET A 1 85 ? -9.065 2.008 10.612 1.00 85.50 85 MET A C 1
ATOM 689 O O . MET A 1 85 ? -8.529 1.079 11.219 1.00 85.50 85 MET A O 1
ATOM 693 N N . GLY A 1 86 ? -9.914 2.854 11.204 1.00 84.25 86 GLY A N 1
ATOM 694 C CA . GLY A 1 86 ? -10.299 2.735 12.613 1.00 84.25 86 GLY A CA 1
ATOM 695 C C . GLY A 1 86 ? -11.117 1.472 12.911 1.00 84.25 86 GLY A C 1
ATOM 696 O O . GLY A 1 86 ? -10.971 0.879 13.978 1.00 84.25 86 GLY A O 1
ATOM 697 N N . LYS A 1 87 ? -11.950 1.024 11.960 1.00 86.25 87 LYS A N 1
ATOM 698 C CA . LYS A 1 87 ? -12.854 -0.130 12.124 1.00 86.25 87 LYS A CA 1
ATOM 699 C C . LYS A 1 87 ? -12.182 -1.483 11.871 1.00 86.25 87 LYS A C 1
ATOM 701 O O . LYS A 1 87 ? -12.542 -2.466 12.512 1.00 86.25 87 LYS A O 1
ATOM 706 N N . TYR A 1 88 ? -11.234 -1.548 10.938 1.00 88.50 88 TYR A N 1
ATOM 707 C CA . TYR A 1 88 ? -10.608 -2.794 10.483 1.00 88.50 88 TYR A CA 1
ATOM 708 C C . TYR A 1 88 ? -9.092 -2.791 10.710 1.00 88.50 88 TYR A C 1
ATOM 710 O O . TYR A 1 88 ? -8.324 -3.097 9.804 1.00 88.50 88 TYR A O 1
ATOM 718 N N . GLN A 1 89 ? -8.632 -2.462 11.916 1.00 88.38 89 GLN A N 1
ATOM 719 C CA . GLN A 1 89 ? -7.199 -2.312 12.209 1.00 88.38 89 GLN A CA 1
ATOM 720 C C . GLN A 1 89 ? -6.365 -3.551 11.838 1.00 88.38 89 GLN A C 1
ATOM 722 O O . GLN A 1 89 ? -5.310 -3.417 11.217 1.00 88.38 89 GLN A O 1
ATOM 727 N N . ASP A 1 90 ? -6.872 -4.756 12.118 1.00 90.25 90 ASP A N 1
ATOM 728 C CA . ASP A 1 90 ? -6.213 -6.014 11.741 1.00 90.25 90 ASP A CA 1
ATOM 729 C C . ASP A 1 90 ? -5.999 -6.133 10.227 1.00 90.25 90 ASP A C 1
ATOM 731 O O . ASP A 1 90 ? -4.961 -6.624 9.777 1.00 90.25 90 ASP A O 1
ATOM 735 N N . LEU A 1 91 ? -6.949 -5.652 9.418 1.00 91.94 91 LEU A N 1
ATOM 736 C CA . LEU A 1 91 ? -6.827 -5.630 7.960 1.00 91.94 91 LEU A CA 1
ATOM 737 C C . LEU A 1 91 ? -5.640 -4.762 7.536 1.00 91.94 91 LEU A C 1
ATOM 739 O O . LEU A 1 91 ? -4.847 -5.185 6.701 1.00 91.94 91 LEU A O 1
ATOM 743 N N . TYR A 1 92 ? -5.484 -3.583 8.138 1.00 93.06 92 TYR A N 1
ATOM 744 C CA . TYR A 1 92 ? -4.417 -2.638 7.801 1.00 93.06 92 TYR A CA 1
ATOM 745 C C . TYR A 1 92 ? -3.045 -3.065 8.331 1.00 93.06 92 TYR A C 1
ATOM 747 O O . TYR A 1 92 ? -2.039 -2.907 7.639 1.00 93.06 92 TYR A O 1
ATOM 755 N N . ILE A 1 93 ? -2.987 -3.689 9.512 1.00 92.94 93 ILE A N 1
ATOM 756 C CA . ILE A 1 93 ? -1.758 -4.315 10.020 1.00 92.94 93 ILE A CA 1
ATOM 757 C C . ILE A 1 93 ? -1.280 -5.388 9.036 1.00 92.94 93 ILE A C 1
ATOM 759 O O . ILE A 1 93 ? -0.096 -5.425 8.676 1.00 92.94 93 ILE A O 1
ATOM 763 N N . ASN A 1 94 ? -2.197 -6.240 8.574 1.00 94.56 94 ASN A N 1
ATOM 764 C CA . ASN A 1 94 ? -1.884 -7.257 7.581 1.00 94.56 94 ASN A CA 1
ATOM 765 C C . ASN A 1 94 ? -1.536 -6.630 6.225 1.00 94.56 94 ASN A C 1
ATOM 767 O O . ASN A 1 94 ? -0.537 -7.037 5.642 1.00 94.56 94 ASN A O 1
ATOM 771 N N . LEU A 1 95 ? -2.251 -5.596 5.770 1.00 95.19 95 LEU A N 1
ATOM 772 C CA . LEU A 1 95 ? -1.953 -4.862 4.533 1.00 95.19 95 LEU A CA 1
ATOM 773 C C . LEU A 1 95 ? -0.514 -4.342 4.505 1.00 95.19 95 LEU A C 1
ATOM 775 O O . LEU A 1 95 ? 0.203 -4.596 3.541 1.00 95.19 95 LEU A O 1
ATOM 779 N N . ILE A 1 96 ? -0.066 -3.671 5.571 1.00 94.50 96 ILE A N 1
ATOM 780 C CA . ILE A 1 96 ? 1.313 -3.169 5.673 1.00 94.50 96 ILE A CA 1
ATOM 781 C C . ILE A 1 96 ? 2.311 -4.326 5.593 1.00 94.50 96 ILE A C 1
ATOM 783 O O . ILE A 1 96 ? 3.341 -4.217 4.933 1.00 94.50 96 ILE A O 1
ATOM 787 N N . SER A 1 97 ? 2.006 -5.454 6.244 1.00 94.94 97 SER A N 1
ATOM 788 C CA . SER A 1 97 ? 2.840 -6.653 6.153 1.00 94.94 97 SER A CA 1
ATOM 789 C C . SER A 1 97 ? 2.901 -7.188 4.720 1.00 94.94 97 SER A C 1
ATOM 791 O O . SER A 1 97 ? 3.984 -7.482 4.224 1.00 94.94 97 SER A O 1
ATOM 793 N N . VAL A 1 98 ? 1.761 -7.281 4.032 1.00 95.62 98 VAL A N 1
ATOM 794 C CA . VAL A 1 98 ? 1.686 -7.736 2.639 1.00 95.62 98 VAL A CA 1
ATOM 795 C C . VAL A 1 98 ? 2.504 -6.826 1.731 1.00 95.62 98 VAL A C 1
ATOM 797 O O . VAL A 1 98 ? 3.370 -7.320 1.016 1.00 95.62 98 VAL A O 1
ATOM 800 N N . LEU A 1 99 ? 2.290 -5.513 1.808 1.00 94.56 99 LEU A N 1
ATOM 801 C CA . LEU A 1 99 ? 3.002 -4.525 1.000 1.00 94.56 99 LEU A CA 1
ATOM 802 C C . LEU A 1 99 ? 4.509 -4.554 1.247 1.00 94.56 99 LEU A C 1
ATOM 804 O O . LEU A 1 99 ? 5.285 -4.519 0.296 1.00 94.56 99 LEU A O 1
ATOM 808 N N . TYR A 1 100 ? 4.931 -4.685 2.507 1.00 94.19 100 TYR A N 1
ATOM 809 C CA . TYR A 1 100 ? 6.341 -4.842 2.848 1.00 94.19 100 TYR A CA 1
ATOM 810 C C . TYR A 1 100 ? 6.976 -6.026 2.115 1.00 94.19 100 TYR A C 1
ATOM 812 O O . TYR A 1 100 ? 8.034 -5.869 1.513 1.00 94.19 100 TYR A O 1
ATOM 820 N N . HIS A 1 101 ? 6.346 -7.202 2.135 1.00 94.06 101 HIS A N 1
ATOM 821 C CA . HIS A 1 101 ? 6.900 -8.370 1.451 1.00 94.06 101 HIS A CA 1
ATOM 822 C C . HIS A 1 101 ? 6.815 -8.217 -0.072 1.00 94.06 101 HIS A C 1
ATOM 824 O O . HIS A 1 101 ? 7.815 -8.428 -0.745 1.00 94.06 101 HIS A O 1
ATOM 830 N N . GLN A 1 102 ? 5.680 -7.761 -0.610 1.00 94.00 102 GLN A N 1
ATOM 831 C CA . GLN A 1 102 ? 5.499 -7.553 -2.052 1.00 94.00 102 GLN A CA 1
ATOM 832 C C . GLN A 1 102 ? 6.584 -6.648 -2.636 1.00 94.00 102 GLN A C 1
ATOM 834 O O . GLN A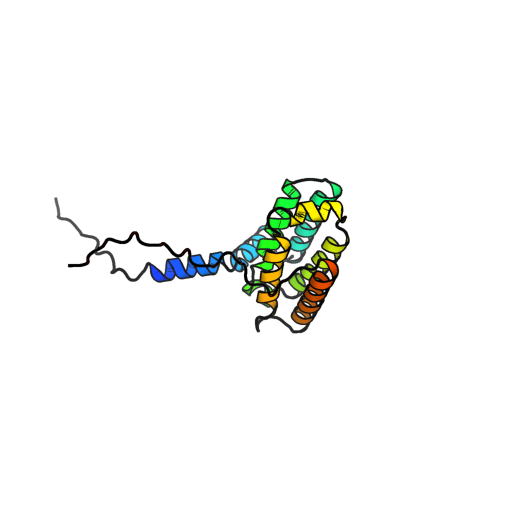 1 102 ? 7.267 -7.048 -3.569 1.00 94.00 102 GLN A O 1
ATOM 839 N N . LEU A 1 103 ? 6.813 -5.472 -2.044 1.00 91.31 103 LEU A N 1
ATOM 840 C CA . LEU A 1 103 ? 7.823 -4.528 -2.533 1.00 91.31 103 LEU A CA 1
ATOM 841 C C . LEU A 1 103 ? 9.257 -5.058 -2.398 1.00 91.31 103 LEU A C 1
ATOM 843 O O . LEU A 1 103 ? 10.145 -4.619 -3.124 1.00 91.31 103 LEU A O 1
ATOM 847 N N . ASN A 1 104 ? 9.505 -5.994 -1.478 1.00 89.94 104 ASN A N 1
ATOM 848 C CA . ASN A 1 104 ? 10.808 -6.639 -1.338 1.00 89.94 104 ASN A CA 1
ATOM 849 C C . ASN A 1 104 ? 11.057 -7.736 -2.384 1.00 89.94 104 ASN A C 1
ATOM 851 O O . ASN A 1 104 ? 12.218 -7.959 -2.719 1.00 89.94 104 ASN A O 1
ATOM 855 N N . GLU A 1 105 ? 10.001 -8.366 -2.901 1.00 90.25 105 GLU A N 1
ATOM 856 C CA . GLU A 1 105 ? 10.074 -9.437 -3.906 1.00 90.25 105 GLU A CA 1
ATOM 857 C C . GLU A 1 105 ? 10.108 -8.917 -5.352 1.00 90.25 105 GLU A C 1
ATOM 859 O O . GLU A 1 105 ? 10.423 -9.674 -6.268 1.00 90.25 105 GLU A O 1
ATOM 864 N N . ILE A 1 106 ? 9.794 -7.637 -5.587 1.00 88.56 106 ILE A N 1
ATOM 865 C CA . ILE A 1 106 ? 9.847 -7.055 -6.933 1.00 88.56 106 ILE A CA 1
ATOM 866 C C . ILE A 1 106 ? 11.313 -6.963 -7.410 1.00 88.56 106 ILE A C 1
ATOM 868 O O . ILE A 1 106 ? 12.126 -6.303 -6.752 1.00 88.56 106 ILE A O 1
ATOM 872 N N . PRO A 1 107 ? 11.669 -7.553 -8.570 1.00 87.25 107 PRO A N 1
ATOM 873 C CA . PRO A 1 107 ? 12.980 -7.376 -9.190 1.00 87.25 107 PRO A CA 1
ATOM 874 C C . PRO A 1 107 ? 13.259 -5.908 -9.523 1.00 87.25 107 PRO A C 1
ATOM 876 O O . PRO A 1 107 ? 12.361 -5.185 -9.948 1.00 87.25 107 PRO A O 1
ATOM 879 N N . ALA A 1 108 ? 14.515 -5.474 -9.390 1.00 83.50 108 ALA A N 1
ATOM 880 C CA . ALA A 1 108 ? 14.896 -4.072 -9.581 1.00 83.50 108 ALA A CA 1
ATOM 881 C C . ALA A 1 108 ? 14.498 -3.520 -10.961 1.00 83.50 108 ALA A C 1
ATOM 883 O O . ALA A 1 108 ? 13.986 -2.407 -11.039 1.00 83.50 108 ALA A O 1
ATOM 884 N N . ASP A 1 109 ? 14.671 -4.316 -12.018 1.00 82.94 109 ASP A N 1
ATOM 885 C CA . ASP A 1 109 ? 14.330 -3.914 -13.387 1.00 82.94 109 ASP A CA 1
ATOM 886 C C . ASP A 1 109 ? 12.820 -3.689 -13.547 1.00 82.94 109 ASP A C 1
ATOM 888 O O . ASP A 1 109 ? 12.389 -2.694 -14.116 1.00 82.94 109 ASP A O 1
ATOM 892 N N . PHE A 1 110 ? 12.009 -4.561 -12.942 1.00 81.19 110 PHE A N 1
ATOM 893 C CA . PHE A 1 110 ? 10.550 -4.458 -12.978 1.00 81.19 110 PHE A CA 1
ATOM 894 C C . PHE A 1 110 ? 10.024 -3.307 -12.115 1.00 81.19 110 PHE A C 1
ATOM 896 O O . PHE A 1 110 ? 8.991 -2.705 -12.400 1.00 81.19 110 PHE A O 1
ATOM 903 N N . PHE A 1 111 ? 10.749 -2.972 -11.046 1.00 82.12 111 PHE A N 1
ATOM 904 C CA . PHE A 1 111 ? 10.396 -1.858 -10.179 1.00 82.12 111 PHE A CA 1
ATOM 905 C C . PHE A 1 111 ? 10.444 -0.521 -10.920 1.00 82.12 111 PHE A C 1
ATOM 907 O O . PHE A 1 111 ? 9.584 0.323 -10.681 1.00 82.12 111 PHE A O 1
ATOM 914 N N . VAL A 1 112 ? 11.406 -0.340 -11.834 1.00 79.31 112 VAL A N 1
ATOM 915 C CA . VAL A 1 112 ? 11.516 0.870 -12.664 1.00 79.31 112 VAL A CA 1
ATOM 916 C C . VAL A 1 112 ? 10.245 1.069 -13.488 1.00 79.31 112 VAL A C 1
ATOM 918 O O . VAL A 1 112 ? 9.701 2.171 -13.494 1.00 79.31 112 VAL A O 1
ATOM 921 N N . ASP A 1 113 ? 9.716 0.012 -14.102 1.00 77.38 113 ASP A N 1
ATOM 922 C CA . ASP A 1 113 ? 8.479 0.075 -14.893 1.00 77.38 113 ASP A CA 1
ATOM 923 C C . ASP A 1 113 ? 7.253 0.427 -14.034 1.00 77.38 113 ASP A C 1
ATOM 925 O O . ASP A 1 113 ? 6.369 1.166 -14.464 1.00 77.38 113 ASP A O 1
ATOM 929 N N . ILE A 1 114 ? 7.220 -0.038 -12.783 1.00 78.75 114 ILE A N 1
ATOM 930 C CA . ILE A 1 114 ? 6.139 0.255 -11.830 1.00 78.75 114 ILE A CA 1
ATOM 931 C C . ILE A 1 114 ? 6.148 1.722 -11.379 1.00 78.75 114 ILE A C 1
ATOM 933 O O . ILE A 1 114 ? 5.081 2.316 -11.222 1.00 78.75 114 ILE A O 1
ATOM 937 N N . VAL A 1 115 ? 7.330 2.299 -11.130 1.00 73.25 115 VAL A N 1
ATOM 938 C CA . VAL A 1 115 ? 7.468 3.661 -10.575 1.00 73.25 115 VAL A CA 1
ATOM 939 C C . VAL A 1 115 ? 7.602 4.754 -11.636 1.00 73.25 115 VAL A C 1
ATOM 941 O O . VAL A 1 115 ? 7.500 5.931 -11.297 1.00 73.25 115 VAL A O 1
ATOM 944 N N . SER A 1 116 ? 7.850 4.393 -12.896 1.00 67.38 116 SER A N 1
ATOM 945 C CA . SER A 1 116 ? 8.142 5.340 -13.984 1.00 67.38 116 SER A CA 1
ATOM 946 C C . SER A 1 116 ? 6.915 6.037 -14.581 1.00 67.38 116 SER A C 1
ATOM 948 O O . SER A 1 116 ? 7.076 7.096 -15.183 1.00 67.38 116 SER A O 1
ATOM 950 N N . GLN A 1 117 ? 5.700 5.506 -14.406 1.00 55.59 117 GLN A N 1
ATOM 951 C CA . GLN A 1 117 ? 4.457 6.116 -14.906 1.00 55.59 117 GLN A CA 1
ATOM 952 C C . GLN A 1 117 ? 3.651 6.784 -13.792 1.00 55.59 117 GLN A C 1
ATOM 954 O O . GLN A 1 117 ? 2.592 6.273 -13.431 1.00 55.59 117 GLN A O 1
ATOM 959 N N . ASP A 1 118 ? 4.176 7.892 -13.258 1.00 63.19 118 ASP A N 1
ATOM 960 C CA . ASP A 1 118 ? 3.707 8.531 -12.023 1.00 63.19 118 ASP A CA 1
ATOM 961 C C . ASP A 1 118 ? 3.747 7.539 -10.869 1.00 63.19 118 ASP A C 1
ATOM 963 O O . ASP A 1 118 ? 2.939 6.618 -10.805 1.00 63.19 118 ASP A O 1
ATOM 967 N N . ASN A 1 119 ? 4.710 7.688 -9.958 1.00 76.31 119 ASN A N 1
ATOM 968 C CA . ASN A 1 119 ? 4.942 6.721 -8.888 1.00 76.31 119 ASN A CA 1
ATOM 969 C C . ASN A 1 119 ? 3.723 6.611 -7.949 1.00 76.31 119 ASN A C 1
ATOM 971 O O . ASN A 1 119 ? 3.661 7.213 -6.873 1.00 76.31 119 ASN A O 1
ATOM 975 N N . PHE A 1 120 ? 2.745 5.811 -8.376 1.00 85.50 120 PHE A N 1
ATOM 976 C CA . PHE A 1 120 ? 1.444 5.694 -7.746 1.00 85.50 120 PHE A CA 1
ATOM 977 C C . PHE A 1 120 ? 1.608 5.049 -6.377 1.00 85.50 120 PHE A C 1
ATOM 979 O O . PHE A 1 120 ? 0.795 5.288 -5.491 1.00 85.50 120 PHE A O 1
ATOM 986 N N . LEU A 1 121 ? 2.650 4.227 -6.198 1.00 88.31 121 LEU A N 1
ATOM 987 C CA . LEU A 1 121 ? 2.984 3.637 -4.913 1.00 88.31 121 LEU A CA 1
ATOM 988 C C . LEU A 1 121 ? 3.351 4.728 -3.922 1.00 88.31 121 LEU A C 1
ATOM 990 O O . LEU A 1 121 ? 2.791 4.736 -2.831 1.00 88.31 121 LEU A O 1
ATOM 994 N N . THR A 1 122 ? 4.220 5.669 -4.299 1.00 87.44 122 THR A N 1
ATOM 995 C CA . THR A 1 122 ? 4.576 6.780 -3.413 1.00 87.44 122 THR A CA 1
ATOM 996 C C . THR A 1 122 ? 3.348 7.598 -3.033 1.00 87.44 122 THR A C 1
ATOM 998 O O . THR A 1 122 ? 3.101 7.763 -1.841 1.00 87.44 122 THR A O 1
ATOM 1001 N N . SER A 1 123 ? 2.526 8.027 -3.996 1.00 86.12 123 SER A N 1
ATOM 1002 C CA . SER A 1 123 ? 1.335 8.839 -3.696 1.00 86.12 123 SER A CA 1
ATOM 1003 C C . SER A 1 123 ? 0.280 8.074 -2.885 1.00 86.12 123 SER A C 1
ATOM 1005 O O . SER A 1 123 ? -0.262 8.594 -1.912 1.00 86.12 123 SER A O 1
ATOM 1007 N N . THR A 1 124 ? 0.027 6.806 -3.212 1.00 88.88 124 THR A N 1
ATOM 1008 C CA . THR A 1 124 ? -0.952 5.968 -2.497 1.00 88.88 124 THR A CA 1
ATOM 1009 C C . THR A 1 124 ? -0.504 5.678 -1.063 1.00 88.88 124 THR A C 1
ATOM 1011 O O . THR A 1 124 ? -1.306 5.738 -0.129 1.00 88.88 124 THR A O 1
ATOM 1014 N N . LEU A 1 125 ? 0.783 5.385 -0.865 1.00 90.12 125 LEU A N 1
ATOM 1015 C CA . LEU A 1 125 ? 1.353 5.135 0.458 1.00 90.12 125 LEU A CA 1
ATOM 1016 C C . LEU A 1 125 ? 1.466 6.414 1.287 1.00 90.12 125 LEU A C 1
ATOM 1018 O O . LEU A 1 125 ? 1.274 6.352 2.496 1.00 90.12 125 LEU A O 1
ATOM 1022 N N . GLN A 1 126 ? 1.713 7.566 0.661 1.00 89.19 126 GLN A N 1
ATOM 1023 C CA . GLN A 1 126 ? 1.682 8.858 1.344 1.00 89.19 126 GLN A CA 1
ATOM 1024 C C . GLN A 1 126 ? 0.310 9.092 1.986 1.00 89.19 126 GLN A C 1
ATOM 1026 O O . GLN A 1 126 ? 0.243 9.350 3.185 1.00 89.19 126 GLN A O 1
ATOM 1031 N N . VAL A 1 127 ? -0.777 8.875 1.233 1.00 88.38 127 VAL A N 1
ATOM 1032 C CA . VAL A 1 127 ? -2.148 8.951 1.769 1.00 88.38 127 VAL A CA 1
ATOM 1033 C C . VAL A 1 127 ? -2.344 7.957 2.917 1.00 88.38 127 VAL A C 1
ATOM 1035 O O . VAL A 1 127 ? -2.851 8.338 3.970 1.00 88.38 127 VAL A O 1
ATOM 1038 N N . LEU A 1 128 ? -1.882 6.709 2.764 1.00 90.38 128 LEU A N 1
ATOM 1039 C CA . LEU A 1 128 ? -1.960 5.710 3.834 1.00 90.38 128 LEU A CA 1
ATOM 1040 C C . LEU A 1 128 ? -1.291 6.209 5.124 1.00 90.38 128 LEU A C 1
ATOM 1042 O O . LEU A 1 128 ? -1.885 6.104 6.197 1.00 90.38 128 LEU A O 1
ATOM 1046 N N . PHE A 1 129 ? -0.074 6.754 5.032 1.00 90.50 129 PHE A N 1
ATOM 1047 C CA . PHE A 1 129 ? 0.659 7.254 6.194 1.00 90.50 129 PHE A CA 1
ATOM 1048 C C . PHE A 1 129 ? -0.039 8.457 6.832 1.00 90.50 129 PHE A C 1
ATOM 1050 O O . PHE A 1 129 ? -0.196 8.480 8.055 1.00 90.50 129 PHE A O 1
ATOM 1057 N N . SER A 1 130 ? -0.546 9.394 6.028 1.00 87.44 130 SER A N 1
ATOM 1058 C CA . SER A 1 130 ? -1.345 10.521 6.523 1.00 87.44 130 SER A CA 1
ATOM 1059 C C . SER A 1 130 ? -2.576 10.050 7.305 1.00 87.44 130 SER A C 1
ATOM 1061 O O . SER A 1 130 ? -2.832 10.556 8.397 1.00 87.44 130 SER A O 1
ATOM 1063 N N . CYS A 1 131 ? -3.286 9.027 6.818 1.00 84.31 131 CYS A N 1
ATOM 1064 C CA . CYS A 1 131 ? -4.426 8.442 7.528 1.00 84.31 131 CYS A CA 1
ATOM 1065 C C . CYS A 1 131 ? -4.012 7.743 8.837 1.00 84.31 131 CYS A C 1
ATOM 1067 O O . CYS A 1 131 ? -4.731 7.829 9.832 1.00 84.31 131 CYS A O 1
ATOM 1069 N N . THR A 1 132 ? -2.842 7.092 8.891 1.00 84.75 132 THR A N 1
ATOM 1070 C CA . THR A 1 132 ? -2.363 6.427 10.124 1.00 84.75 132 THR A CA 1
ATOM 1071 C C . THR A 1 132 ? -1.967 7.392 11.245 1.00 84.75 132 THR A C 1
ATOM 1073 O O . THR A 1 132 ? -1.924 6.989 12.411 1.00 84.75 132 THR A O 1
ATOM 1076 N N . CYS A 1 133 ? -1.712 8.661 10.916 1.00 77.62 133 CYS A N 1
ATOM 1077 C CA . CYS A 1 133 ? -1.455 9.724 11.890 1.00 77.62 133 CYS A CA 1
ATOM 1078 C C . CYS A 1 133 ? -2.734 10.231 12.584 1.00 77.62 133 CYS A C 1
ATOM 1080 O O . CYS A 1 133 ? -2.643 10.961 13.572 1.00 77.62 133 CYS A O 1
ATOM 1082 N N . SER A 1 134 ? -3.916 9.843 12.092 1.00 77.00 134 SER A N 1
ATOM 1083 C CA . SER A 1 134 ? -5.212 10.201 12.672 1.00 77.00 134 SER A CA 1
ATOM 1084 C C . SER A 1 134 ? -5.409 9.564 14.056 1.00 77.00 134 SER A C 1
ATOM 1086 O O . SER A 1 134 ? -4.957 8.449 14.332 1.00 77.00 134 SER A O 1
ATOM 1088 N N . SER A 1 135 ? -6.118 10.255 14.953 1.00 71.12 135 SER A N 1
ATOM 1089 C CA . SER A 1 135 ? -6.348 9.803 16.337 1.00 71.12 135 SER A CA 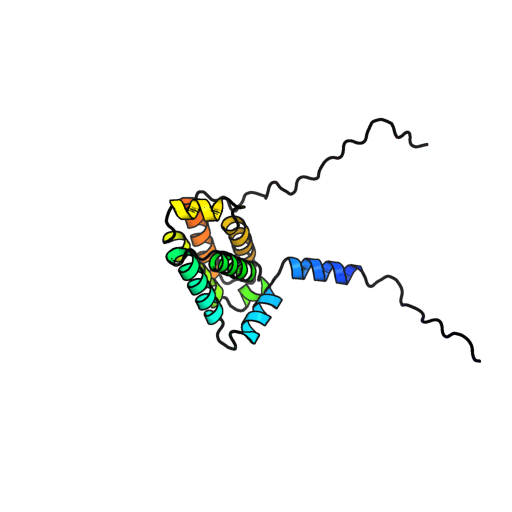1
ATOM 1090 C C . SER A 1 135 ? -7.221 8.546 16.446 1.00 71.12 135 SER A C 1
ATOM 1092 O O . SER A 1 135 ? -7.273 7.929 17.508 1.00 71.12 135 SER A O 1
ATOM 1094 N N . ALA A 1 136 ? -7.876 8.144 15.354 1.00 75.69 136 ALA A N 1
ATOM 1095 C CA . ALA A 1 136 ? -8.709 6.946 15.264 1.00 75.69 136 ALA A CA 1
ATOM 1096 C C . ALA A 1 136 ? -7.910 5.627 15.180 1.00 75.69 136 ALA A C 1
ATOM 1098 O O . ALA A 1 136 ? -8.499 4.546 15.263 1.00 75.69 136 ALA A O 1
ATOM 1099 N N . VAL A 1 137 ? -6.589 5.699 14.992 1.00 82.69 137 VAL A N 1
ATOM 1100 C CA . VAL A 1 137 ? -5.727 4.541 14.723 1.00 82.69 137 VAL A CA 1
ATOM 1101 C C . VAL A 1 137 ? -4.932 4.140 15.965 1.00 82.69 137 VAL A C 1
ATOM 1103 O O . VAL A 1 137 ? -4.269 4.977 16.585 1.00 82.69 137 VAL A O 1
ATOM 1106 N N . ASP A 1 138 ? -4.968 2.847 16.303 1.00 86.38 138 ASP A N 1
ATOM 1107 C CA . ASP A 1 138 ? -4.227 2.286 17.436 1.00 86.38 138 ASP A CA 1
ATOM 1108 C C . ASP A 1 138 ? -2.702 2.439 17.293 1.00 86.38 138 ASP A C 1
ATOM 1110 O O . ASP A 1 138 ? -2.140 2.505 16.191 1.00 86.38 138 ASP A O 1
ATOM 1114 N N . GLU A 1 139 ? -2.017 2.471 18.435 1.00 87.44 139 GLU A N 1
ATOM 1115 C CA . GLU A 1 139 ? -0.571 2.655 18.519 1.00 87.44 139 GLU A CA 1
ATOM 1116 C C . GLU A 1 139 ? 0.200 1.547 17.781 1.00 87.44 139 GLU A C 1
ATOM 1118 O O . GLU A 1 139 ? 1.221 1.823 17.142 1.00 87.44 139 GLU A O 1
ATOM 1123 N N . ALA A 1 140 ? -0.295 0.302 17.789 1.00 88.94 140 ALA A N 1
ATOM 1124 C CA . ALA A 1 140 ? 0.365 -0.806 17.102 1.00 88.94 140 ALA A CA 1
ATOM 1125 C C . ALA A 1 140 ? 0.398 -0.608 15.578 1.00 88.94 140 ALA A C 1
ATOM 1127 O O . ALA A 1 140 ? 1.441 -0.810 14.944 1.00 88.94 140 ALA A O 1
ATOM 1128 N N . LEU A 1 141 ? -0.727 -0.183 14.992 1.00 89.81 141 LEU A N 1
ATOM 1129 C CA . LEU A 1 141 ? -0.838 0.086 13.559 1.00 89.81 141 LEU A CA 1
ATOM 1130 C C . LEU A 1 141 ? 0.027 1.291 13.167 1.00 89.81 141 LEU A C 1
ATOM 1132 O O . LEU A 1 141 ? 0.802 1.197 12.214 1.00 89.81 141 LEU A O 1
ATOM 1136 N N . ARG A 1 142 ? -0.007 2.369 13.957 1.00 91.06 142 ARG A N 1
ATOM 1137 C CA . ARG A 1 142 ? 0.824 3.562 13.737 1.00 91.06 142 ARG A CA 1
ATOM 1138 C C . ARG A 1 142 ? 2.318 3.244 13.771 1.00 91.06 142 ARG A C 1
ATOM 1140 O O . ARG A 1 142 ? 3.042 3.552 12.829 1.00 91.06 142 ARG A O 1
ATOM 1147 N N . ASN A 1 143 ? 2.772 2.527 14.798 1.00 91.38 143 ASN A N 1
ATOM 1148 C CA . ASN A 1 143 ? 4.169 2.110 14.923 1.00 91.38 143 ASN A CA 1
ATOM 1149 C C . ASN A 1 143 ? 4.616 1.208 13.762 1.00 91.38 143 ASN A C 1
ATOM 1151 O O . ASN A 1 143 ? 5.776 1.253 13.341 1.00 91.38 143 ASN A O 1
ATOM 1155 N N . LYS A 1 144 ? 3.719 0.363 13.239 1.00 92.62 144 LYS A N 1
ATOM 1156 C CA . LYS A 1 144 ? 4.010 -0.483 12.076 1.00 92.62 144 LYS A CA 1
ATOM 1157 C C . LYS A 1 144 ? 4.091 0.340 10.788 1.00 92.62 144 LYS A C 1
ATOM 1159 O O . LYS A 1 144 ? 4.990 0.086 9.986 1.00 92.62 144 LYS A O 1
ATOM 1164 N N . ALA A 1 145 ? 3.201 1.315 10.613 1.00 92.19 145 ALA A N 1
ATOM 1165 C CA . ALA A 1 145 ? 3.198 2.230 9.477 1.00 92.19 145 ALA A CA 1
ATOM 1166 C C . ALA A 1 145 ? 4.477 3.080 9.434 1.00 92.19 145 ALA A C 1
ATOM 1168 O O . ALA A 1 145 ? 5.141 3.109 8.402 1.00 92.19 145 ALA A O 1
ATOM 1169 N N . GLU A 1 146 ? 4.905 3.643 10.566 1.00 92.19 146 GLU A N 1
ATOM 1170 C CA . GLU A 1 146 ? 6.153 4.416 10.666 1.00 92.19 146 GLU A CA 1
ATOM 1171 C C . GLU A 1 146 ? 7.395 3.580 10.330 1.00 92.19 146 GLU A C 1
ATOM 1173 O O . GLU A 1 146 ? 8.252 3.990 9.544 1.00 92.19 146 GLU A O 1
ATOM 1178 N N . LYS A 1 147 ? 7.480 2.348 10.852 1.00 93.56 147 LYS A N 1
ATOM 1179 C CA . LYS A 1 147 ? 8.569 1.420 10.494 1.00 93.56 147 LYS A CA 1
ATOM 1180 C C . LYS A 1 147 ? 8.573 1.096 9.003 1.00 93.56 147 LYS A C 1
ATOM 1182 O O . LYS A 1 147 ? 9.643 0.985 8.403 1.00 93.56 147 LYS A O 1
ATOM 1187 N N . PHE A 1 148 ? 7.391 0.926 8.415 1.00 94.12 148 PHE A N 1
ATOM 1188 C CA . PHE A 1 148 ? 7.251 0.653 6.992 1.00 94.12 148 PHE A CA 1
ATOM 1189 C C . PHE A 1 148 ? 7.676 1.857 6.145 1.00 94.12 148 PHE A C 1
ATOM 1191 O O . PHE A 1 148 ? 8.503 1.698 5.251 1.00 94.12 148 PHE A O 1
ATOM 1198 N N . LYS A 1 149 ? 7.221 3.064 6.491 1.00 92.56 149 LYS A N 1
ATOM 1199 C CA . LYS A 1 149 ? 7.638 4.327 5.871 1.00 92.56 149 LYS A CA 1
ATOM 1200 C C . LYS A 1 149 ? 9.156 4.500 5.904 1.00 92.56 149 LYS A C 1
ATOM 1202 O O . LYS A 1 149 ? 9.780 4.643 4.856 1.00 92.56 149 LYS A O 1
ATOM 1207 N N . ALA A 1 150 ? 9.767 4.361 7.082 1.00 91.75 150 ALA A N 1
ATOM 1208 C CA . ALA A 1 150 ? 11.217 4.462 7.249 1.00 91.75 150 ALA A CA 1
ATOM 1209 C C . ALA A 1 150 ? 11.983 3.424 6.409 1.00 91.75 150 ALA A C 1
ATOM 1211 O O . ALA A 1 150 ? 13.033 3.730 5.838 1.00 91.75 150 ALA A O 1
ATOM 1212 N N . HIS A 1 151 ? 11.459 2.198 6.301 1.00 92.12 151 HIS A N 1
ATOM 1213 C CA . HIS A 1 151 ? 12.041 1.169 5.442 1.00 92.12 151 HIS A CA 1
ATOM 1214 C C . HIS A 1 151 ? 12.005 1.576 3.965 1.00 92.12 151 HIS A C 1
ATOM 1216 O O . HIS A 1 151 ? 13.020 1.452 3.280 1.00 92.12 151 HIS A O 1
ATOM 1222 N N . LEU A 1 152 ? 10.871 2.087 3.486 1.00 90.75 152 LEU A N 1
ATOM 1223 C CA . LEU A 1 152 ? 10.698 2.496 2.094 1.00 90.75 152 LEU A CA 1
ATOM 1224 C C . LEU A 1 152 ? 11.564 3.705 1.733 1.00 90.75 152 LEU A C 1
ATOM 1226 O O . LEU A 1 152 ? 12.257 3.670 0.716 1.00 90.75 152 LEU A O 1
ATOM 1230 N N . THR A 1 153 ? 11.624 4.718 2.599 1.00 89.62 153 THR A N 1
ATOM 1231 C CA . THR A 1 153 ? 12.525 5.867 2.425 1.00 89.62 153 THR A CA 1
ATOM 1232 C C . THR A 1 153 ? 13.984 5.424 2.384 1.00 89.62 153 THR A C 1
ATOM 1234 O O . THR A 1 153 ? 14.745 5.869 1.529 1.00 89.62 153 THR A O 1
ATOM 1237 N N . LYS A 1 154 ? 14.395 4.482 3.241 1.00 89.38 154 LYS A N 1
ATOM 1238 C CA . LYS A 1 154 ? 15.776 3.981 3.242 1.00 89.38 154 LYS A CA 1
ATOM 1239 C C . LYS A 1 154 ? 16.102 3.121 2.017 1.00 89.38 154 LYS A C 1
ATOM 1241 O O . LYS A 1 154 ? 17.197 3.241 1.471 1.00 89.38 154 LYS A O 1
ATOM 1246 N N . LYS A 1 155 ? 15.196 2.223 1.621 1.00 86.56 155 LYS A N 1
ATOM 1247 C CA . LYS A 1 155 ? 15.436 1.236 0.559 1.00 86.56 155 LYS A CA 1
ATOM 1248 C C . LYS A 1 155 ? 15.287 1.838 -0.838 1.00 86.56 155 LYS A C 1
ATOM 1250 O O . LYS A 1 155 ? 16.138 1.593 -1.687 1.00 86.56 155 LYS A O 1
ATOM 1255 N N . PHE A 1 156 ? 14.238 2.625 -1.055 1.00 84.06 156 PHE A N 1
ATOM 1256 C CA . PHE A 1 156 ? 13.865 3.149 -2.371 1.00 84.06 156 PHE A CA 1
ATOM 1257 C C . PHE A 1 156 ? 14.162 4.641 -2.541 1.00 84.06 156 PHE A C 1
ATOM 1259 O O . PHE A 1 156 ? 13.989 5.165 -3.636 1.00 84.06 156 PHE A O 1
ATOM 1266 N N . ARG A 1 157 ? 14.637 5.323 -1.484 1.00 84.00 157 ARG A N 1
ATOM 1267 C CA . ARG A 1 157 ? 14.872 6.780 -1.468 1.00 84.00 157 ARG A CA 1
ATOM 1268 C C . ARG A 1 157 ? 13.614 7.592 -1.781 1.00 84.00 157 ARG A C 1
ATOM 1270 O O . ARG A 1 157 ? 13.702 8.679 -2.337 1.00 84.00 157 ARG A O 1
ATOM 1277 N N . TRP A 1 158 ? 12.448 7.053 -1.434 1.00 85.06 158 TRP A N 1
ATOM 1278 C CA . TRP A 1 158 ? 11.181 7.757 -1.569 1.00 85.06 158 TRP A CA 1
ATOM 1279 C C . TRP A 1 158 ? 11.012 8.800 -0.473 1.00 85.06 158 TRP A C 1
ATOM 1281 O O . TRP A 1 158 ? 11.208 8.505 0.711 1.00 85.06 158 TRP A O 1
ATOM 1291 N N . ASP A 1 159 ? 10.612 9.995 -0.893 1.00 79.12 159 ASP A N 1
ATOM 1292 C CA . ASP A 1 159 ? 10.203 11.070 -0.006 1.00 79.12 159 ASP A CA 1
ATOM 1293 C C . ASP A 1 159 ? 8.675 11.065 0.117 1.00 79.12 159 ASP A C 1
ATOM 1295 O O . ASP A 1 159 ? 7.962 11.108 -0.883 1.00 79.12 159 ASP A O 1
ATOM 1299 N N . PHE A 1 160 ? 8.190 10.945 1.350 1.00 78.75 160 PHE A N 1
ATOM 1300 C CA . PHE A 1 160 ? 6.766 10.976 1.690 1.00 78.75 160 PHE A CA 1
ATOM 1301 C C . PHE A 1 160 ? 6.365 12.282 2.396 1.00 78.75 160 PHE A C 1
ATOM 1303 O O . PHE A 1 160 ? 5.187 12.466 2.696 1.00 78.75 160 PHE A O 1
ATOM 1310 N N . GLU A 1 161 ? 7.333 13.159 2.677 1.00 67.31 161 GLU A N 1
ATOM 1311 C CA . GLU A 1 161 ? 7.147 14.471 3.312 1.00 67.31 161 GLU A CA 1
ATOM 1312 C C . GLU A 1 161 ? 7.148 15.615 2.290 1.00 67.31 161 GLU A C 1
ATOM 1314 O O . GLU A 1 161 ? 6.718 16.719 2.611 1.00 67.31 161 GLU A O 1
ATOM 1319 N N . ALA A 1 162 ? 7.618 15.367 1.066 1.00 55.78 162 ALA A N 1
ATOM 1320 C CA . ALA A 1 162 ? 7.581 16.349 -0.008 1.00 55.78 162 ALA A CA 1
ATOM 1321 C C . ALA A 1 162 ? 6.131 16.713 -0.385 1.00 55.78 162 ALA A C 1
ATOM 1323 O O . ALA A 1 162 ? 5.296 15.835 -0.635 1.00 55.78 162 ALA A O 1
ATOM 1324 N N . GLU A 1 163 ? 5.836 18.015 -0.442 1.00 47.44 163 GLU A N 1
ATOM 1325 C CA . GLU A 1 163 ? 4.588 18.514 -1.020 1.00 47.44 163 GLU A CA 1
ATOM 1326 C C . GLU A 1 163 ? 4.571 18.206 -2.529 1.00 47.44 163 GLU A C 1
ATOM 1328 O O . GLU A 1 163 ? 5.594 18.384 -3.198 1.00 47.44 163 GLU A O 1
ATOM 1333 N N . PRO A 1 164 ? 3.449 17.723 -3.094 1.00 46.12 164 PRO A N 1
ATOM 1334 C CA . PRO A 1 164 ? 3.340 17.539 -4.534 1.00 46.12 164 PRO A CA 1
ATOM 1335 C C . PRO A 1 164 ? 3.441 18.907 -5.222 1.00 46.12 164 PRO A C 1
ATOM 1337 O O . PRO A 1 164 ? 2.617 19.788 -4.984 1.00 46.12 164 PRO A O 1
ATOM 1340 N N . ASP A 1 165 ? 4.434 19.067 -6.096 1.00 46.38 165 ASP A N 1
ATOM 1341 C CA . ASP A 1 165 ? 4.788 20.314 -6.808 1.00 46.38 165 ASP A CA 1
ATOM 1342 C C . ASP A 1 165 ? 3.695 20.805 -7.799 1.00 46.38 165 ASP A C 1
ATOM 1344 O O . ASP A 1 165 ? 3.879 21.767 -8.538 1.00 46.38 165 ASP A O 1
ATOM 1348 N N . ASP A 1 166 ? 2.529 20.150 -7.818 1.00 48.06 166 ASP A N 1
ATOM 1349 C CA . ASP A 1 166 ? 1.423 20.355 -8.768 1.00 48.06 166 ASP A CA 1
ATOM 1350 C C . ASP A 1 166 ? 0.350 21.348 -8.258 1.00 48.06 166 ASP A C 1
ATOM 1352 O O . ASP A 1 166 ? -0.683 21.570 -8.888 1.00 48.06 166 ASP A O 1
ATOM 1356 N N . CYS A 1 167 ? 0.578 21.961 -7.090 1.00 44.28 167 CYS A N 1
ATOM 1357 C CA . CYS A 1 167 ? -0.343 22.908 -6.446 1.00 44.28 167 CYS A CA 1
ATOM 1358 C C . CYS A 1 167 ? 0.095 24.380 -6.557 1.00 44.28 167 CYS A C 1
ATOM 1360 O O . CYS A 1 167 ? -0.416 25.231 -5.822 1.00 44.28 167 CYS A O 1
ATOM 1362 N N . ALA A 1 168 ? 1.025 24.719 -7.455 1.00 46.16 168 ALA A N 1
ATOM 1363 C CA . ALA A 1 168 ? 1.367 26.117 -7.697 1.00 46.16 168 ALA A CA 1
ATOM 1364 C C . ALA A 1 168 ? 0.249 26.798 -8.516 1.00 46.16 168 ALA A C 1
ATOM 1366 O O . ALA A 1 168 ? -0.060 26.352 -9.625 1.00 46.16 168 ALA A O 1
ATOM 1367 N N . PRO A 1 169 ? -0.385 27.878 -8.017 1.00 45.53 169 PRO A N 1
ATOM 1368 C CA . PRO A 1 169 ? -1.374 28.605 -8.801 1.00 45.53 169 PRO A CA 1
ATOM 1369 C C . PRO A 1 169 ? -0.706 29.179 -10.056 1.00 45.53 169 PRO A C 1
ATOM 1371 O O . PRO A 1 169 ? 0.277 29.914 -9.963 1.00 45.53 169 PRO A O 1
ATOM 1374 N N . VAL A 1 170 ? -1.247 28.858 -11.234 1.00 65.19 170 VAL A N 1
ATOM 1375 C CA . VAL A 1 170 ? -0.804 29.449 -12.503 1.00 65.19 170 VAL A CA 1
ATOM 1376 C C . VAL A 1 170 ? -1.056 30.956 -12.444 1.00 65.19 170 VAL A C 1
ATOM 1378 O O . VAL A 1 170 ? -2.202 31.407 -12.472 1.00 65.19 170 VAL A O 1
ATOM 1381 N N . VAL A 1 171 ? 0.017 31.741 -12.344 1.00 64.25 171 VAL A N 1
ATOM 1382 C CA . VAL A 1 171 ? -0.051 33.201 -12.439 1.00 64.25 171 VAL A CA 1
ATOM 1383 C C . VAL A 1 171 ? -0.361 33.552 -13.889 1.00 64.25 171 VAL A C 1
ATOM 1385 O O . VAL A 1 171 ? 0.461 33.349 -14.779 1.00 64.25 171 VAL A O 1
ATOM 1388 N N . VAL A 1 172 ? -1.570 34.050 -14.137 1.00 67.25 172 VAL A N 1
ATOM 1389 C CA . VAL A 1 172 ? -1.959 34.569 -15.450 1.00 67.25 172 VAL A CA 1
ATOM 1390 C C . VAL A 1 172 ? -1.480 36.016 -15.525 1.00 67.25 172 VAL A C 1
ATOM 1392 O O . VAL A 1 172 ? -2.040 36.884 -14.855 1.00 67.25 172 VAL A O 1
ATOM 1395 N N . GLU A 1 173 ? -0.432 36.286 -16.302 1.00 64.00 173 GLU A N 1
ATOM 1396 C CA . GLU A 1 173 ? -0.056 37.664 -16.624 1.00 64.00 173 GLU A CA 1
ATOM 1397 C C . GLU A 1 173 ? -1.168 38.280 -17.478 1.00 64.00 173 GLU A C 1
ATOM 1399 O O . GLU A 1 173 ? -1.430 37.857 -18.607 1.00 64.00 173 GLU A O 1
ATOM 1404 N N . LEU A 1 174 ? -1.881 39.252 -16.907 1.00 61.88 174 LEU A N 1
ATOM 1405 C CA . LEU A 1 174 ? -2.869 40.025 -17.646 1.00 61.88 174 LEU A CA 1
ATOM 1406 C C . LEU A 1 174 ? -2.121 40.949 -18.621 1.00 61.88 174 LEU A C 1
ATOM 1408 O O . LEU A 1 174 ? -1.210 41.654 -18.185 1.00 61.88 174 LEU A O 1
ATOM 1412 N N . PRO A 1 175 ? -2.489 40.983 -19.915 1.00 64.50 175 PRO A N 1
ATOM 1413 C CA . PRO A 1 175 ? -1.876 41.909 -20.855 1.00 64.50 175 PRO A CA 1
ATOM 1414 C C . PRO A 1 175 ? -2.103 43.351 -20.386 1.00 64.50 175 PRO A C 1
ATOM 1416 O O . PRO A 1 175 ? -3.226 43.736 -20.046 1.00 64.50 175 PRO A O 1
ATOM 1419 N N . GLU A 1 176 ? -1.028 44.139 -20.358 1.00 56.53 176 GLU A N 1
ATOM 1420 C CA . GLU A 1 176 ? -1.055 45.554 -19.988 1.00 56.53 176 GLU A CA 1
ATOM 1421 C C . GLU A 1 176 ? -2.045 46.306 -20.890 1.00 56.53 176 GLU A C 1
ATOM 1423 O O . GLU A 1 176 ? -1.809 46.472 -22.088 1.00 56.53 176 GLU A O 1
ATOM 1428 N N . GLY A 1 177 ? -3.177 46.749 -20.332 1.00 61.81 177 GLY A N 1
ATOM 1429 C CA . GLY A 1 177 ? -4.122 47.567 -21.097 1.00 61.81 177 GLY A CA 1
ATOM 1430 C C . GLY A 1 177 ? -5.581 47.628 -20.650 1.00 61.81 177 GLY A C 1
ATOM 1431 O O . GLY A 1 177 ? -6.367 48.252 -21.358 1.00 61.81 177 GLY A O 1
ATOM 1432 N N . VAL A 1 178 ? -5.990 47.051 -19.515 1.00 52.38 178 VAL A N 1
ATOM 1433 C CA . VAL A 1 178 ? -7.340 47.323 -18.984 1.00 52.38 178 VAL A CA 1
ATOM 1434 C C . VAL A 1 178 ? -7.293 48.597 -18.143 1.00 52.38 178 VAL A C 1
ATOM 1436 O O . VAL A 1 178 ? -7.014 48.561 -16.947 1.00 52.38 178 VAL A O 1
ATOM 1439 N N . GLN A 1 179 ? -7.551 49.738 -18.787 1.00 48.25 179 GLN A N 1
ATOM 1440 C CA . GLN A 1 179 ? -8.022 50.919 -18.069 1.00 48.25 179 GLN A CA 1
ATOM 1441 C C . GLN A 1 179 ? -9.410 50.595 -17.516 1.00 48.25 179 GLN A C 1
ATOM 1443 O O . GLN A 1 179 ? -10.337 50.305 -18.270 1.00 48.25 179 GLN A O 1
ATOM 1448 N N . VAL A 1 180 ? -9.513 50.582 -16.191 1.00 50.66 180 VAL A N 1
ATOM 1449 C CA . VAL A 1 180 ? -10.794 50.591 -15.493 1.00 50.66 180 VAL A CA 1
ATOM 1450 C C . VAL A 1 180 ? -11.206 52.058 -15.415 1.00 50.66 180 VAL A C 1
ATOM 1452 O O . VAL A 1 180 ? -10.465 52.855 -14.839 1.00 50.66 180 VAL A O 1
ATOM 1455 N N . ASP A 1 181 ? -12.311 52.396 -16.077 1.00 44.19 181 ASP A N 1
ATOM 1456 C CA . ASP A 1 181 ? -13.012 53.682 -15.936 1.00 44.19 181 ASP A CA 1
ATOM 1457 C C . ASP A 1 181 ? -13.439 53.915 -14.474 1.00 44.19 181 ASP A C 1
ATOM 1459 O O . ASP A 1 181 ? -13.933 52.945 -13.842 1.00 44.19 181 ASP A O 1
#